Protein AF-A0A822DGW9-F1 (afdb_monomer_lite)

Structure (mmCIF, N/CA/C/O backbone):
data_AF-A0A822DGW9-F1
#
_entry.id   AF-A0A822DGW9-F1
#
loop_
_atom_site.group_PDB
_atom_site.id
_atom_site.type_symbol
_atom_site.label_atom_id
_atom_site.label_alt_id
_atom_site.label_comp_id
_atom_site.label_asym_id
_atom_site.label_entity_id
_atom_site.label_seq_id
_atom_site.pdbx_PDB_ins_code
_atom_site.Cartn_x
_atom_si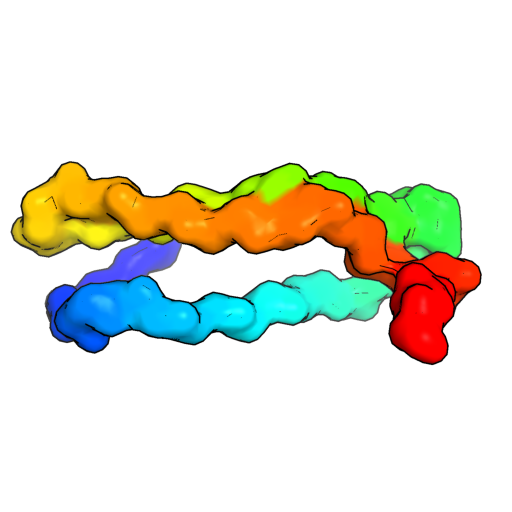te.Cartn_y
_atom_site.Cartn_z
_atom_site.occupancy
_atom_site.B_iso_or_equiv
_atom_site.auth_seq_id
_atom_site.auth_comp_id
_atom_site.auth_asym_id
_atom_site.auth_atom_id
_atom_site.pdbx_PDB_model_num
ATOM 1 N N . MET A 1 1 ? -10.583 9.896 -2.123 1.00 72.56 1 MET A N 1
ATOM 2 C CA . MET A 1 1 ? -11.736 8.980 -1.963 1.00 72.56 1 MET A CA 1
ATOM 3 C C . MET A 1 1 ? -11.576 8.233 -0.651 1.00 72.56 1 MET A C 1
ATOM 5 O O . MET A 1 1 ? -10.441 7.969 -0.278 1.00 72.56 1 MET A O 1
ATOM 9 N N . ALA A 1 2 ? -12.675 7.933 0.038 1.00 87.56 2 ALA A N 1
ATOM 10 C CA . ALA A 1 2 ? -12.692 7.140 1.265 1.00 87.56 2 ALA A CA 1
ATOM 11 C C . ALA A 1 2 ? -13.869 6.160 1.208 1.00 87.56 2 ALA A C 1
ATOM 13 O O . ALA A 1 2 ? -14.863 6.429 0.531 1.00 87.56 2 ALA A O 1
ATOM 14 N N . VAL A 1 3 ? -13.739 5.025 1.887 1.00 92.25 3 VAL A N 1
ATOM 15 C CA . VAL A 1 3 ? -14.814 4.034 2.009 1.00 92.25 3 VAL A CA 1
ATOM 16 C C . VAL A 1 3 ? -15.807 4.458 3.100 1.00 92.25 3 VAL A C 1
ATOM 18 O O . VAL A 1 3 ? -15.400 5.119 4.057 1.00 92.25 3 VAL A O 1
ATOM 21 N N . PRO A 1 4 ? -17.102 4.106 2.982 1.00 93.12 4 PRO A N 1
ATOM 22 C CA . PRO A 1 4 ? -18.139 4.582 3.902 1.00 93.12 4 PRO A CA 1
ATOM 23 C C . PRO A 1 4 ? -18.032 4.003 5.321 1.00 93.12 4 PRO A C 1
ATOM 25 O O . PRO A 1 4 ? -18.583 4.584 6.249 1.00 93.12 4 PRO A O 1
ATOM 28 N N . SER A 1 5 ? -17.344 2.871 5.499 1.00 93.25 5 SER A N 1
ATOM 29 C CA . SER A 1 5 ? -17.192 2.182 6.785 1.00 93.25 5 SER A CA 1
ATOM 30 C C . SER A 1 5 ? -15.852 1.445 6.875 1.00 93.25 5 SER A C 1
ATOM 32 O O . SER A 1 5 ? -15.238 1.149 5.849 1.00 93.25 5 SER A O 1
ATOM 34 N N . TRP A 1 6 ? -15.399 1.172 8.096 1.00 91.69 6 TRP A N 1
ATOM 35 C CA . TRP A 1 6 ? -14.156 0.466 8.383 1.00 91.69 6 TRP A CA 1
ATOM 36 C C . TRP A 1 6 ? -14.209 -0.946 7.792 1.00 91.69 6 TRP A C 1
ATOM 38 O O . TRP A 1 6 ? -15.219 -1.642 7.907 1.00 91.69 6 TRP A O 1
ATOM 48 N N 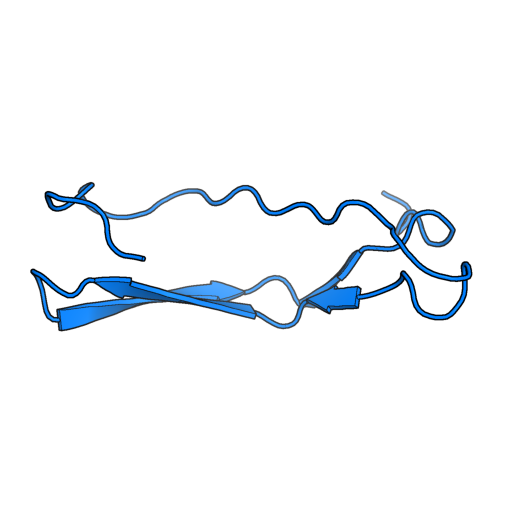. LEU A 1 7 ? -13.122 -1.362 7.138 1.00 92.88 7 LEU A N 1
ATOM 49 C CA . LEU A 1 7 ? -13.004 -2.667 6.474 1.00 92.88 7 LEU A CA 1
ATOM 50 C C . LEU A 1 7 ? -12.392 -3.751 7.376 1.00 92.88 7 LEU A C 1
ATOM 52 O O . LEU A 1 7 ? -12.132 -4.861 6.914 1.00 92.88 7 LEU A O 1
ATOM 56 N N . GLY A 1 8 ? -12.151 -3.440 8.651 1.00 93.88 8 GLY A N 1
ATOM 57 C CA . GLY A 1 8 ? -11.370 -4.284 9.547 1.00 93.88 8 GLY A CA 1
ATOM 58 C C . GLY A 1 8 ? -9.858 -4.152 9.311 1.00 93.88 8 GLY A C 1
ATOM 59 O O . GLY A 1 8 ? -9.407 -3.294 8.546 1.00 93.88 8 GLY A O 1
ATOM 60 N N . PRO A 1 9 ? -9.049 -4.995 9.976 1.00 92.25 9 PRO A N 1
ATOM 61 C CA . PRO A 1 9 ? -7.612 -5.057 9.739 1.00 92.25 9 PRO A CA 1
ATOM 62 C C . PRO A 1 9 ? -7.305 -5.418 8.281 1.00 92.25 9 PRO A C 1
ATOM 64 O O . PRO A 1 9 ? -7.759 -6.445 7.768 1.00 92.25 9 PRO A O 1
ATOM 67 N N . LEU A 1 10 ? -6.521 -4.580 7.605 1.00 93.44 10 LEU A N 1
ATOM 68 C CA . LEU A 1 10 ? -6.162 -4.793 6.206 1.00 93.44 10 LEU A CA 1
ATOM 69 C C . LEU A 1 10 ? -5.029 -5.820 6.099 1.00 93.44 10 LEU A C 1
ATOM 71 O O . LEU A 1 10 ? -3.943 -5.603 6.626 1.00 93.44 10 LEU A O 1
ATOM 75 N N . ASN A 1 11 ? -5.273 -6.919 5.381 1.00 91.75 11 ASN A N 1
ATOM 76 C CA . ASN A 1 11 ? -4.310 -8.021 5.230 1.00 91.75 11 ASN A CA 1
ATOM 77 C C . ASN A 1 11 ? -3.689 -8.111 3.828 1.00 91.75 11 ASN A C 1
ATOM 79 O O . ASN A 1 11 ? -2.585 -8.621 3.667 1.00 91.75 11 ASN A O 1
ATOM 83 N N . TYR A 1 12 ? -4.402 -7.643 2.804 1.00 91.56 12 TYR A N 1
ATOM 84 C CA . TYR A 1 12 ? -3.996 -7.760 1.408 1.00 91.56 12 TYR A CA 1
ATOM 85 C C . TYR A 1 12 ? -4.392 -6.507 0.630 1.00 91.56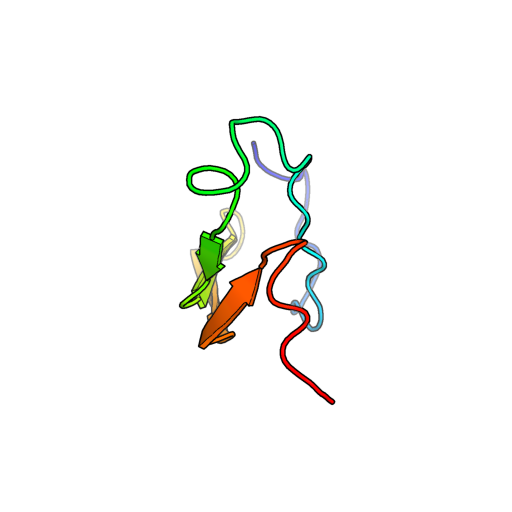 12 TYR A C 1
ATOM 87 O O . TYR A 1 12 ? -5.440 -5.913 0.885 1.00 91.56 12 TYR A O 1
ATOM 95 N N . LEU A 1 13 ? -3.560 -6.137 -0.343 1.00 92.50 13 LEU A N 1
ATOM 96 C CA . LEU A 1 13 ? -3.802 -5.043 -1.272 1.00 92.50 13 LEU A CA 1
ATOM 97 C C . LEU A 1 13 ? -3.385 -5.486 -2.675 1.00 92.50 13 LEU A C 1
ATOM 99 O O . LEU A 1 13 ? -2.302 -6.035 -2.865 1.00 92.50 13 LEU A O 1
ATOM 103 N N . ARG A 1 14 ? -4.237 -5.209 -3.666 1.00 91.44 14 ARG A N 1
ATOM 104 C CA . ARG A 1 14 ? -3.918 -5.373 -5.086 1.00 91.44 14 ARG A CA 1
ATOM 105 C C . ARG A 1 14 ? -3.779 -3.999 -5.726 1.00 91.44 14 ARG A C 1
ATOM 107 O O . ARG A 1 14 ? -4.714 -3.206 -5.669 1.00 91.44 14 ARG A O 1
ATOM 114 N N . ILE A 1 15 ? -2.628 -3.738 -6.333 1.00 90.06 15 ILE A N 1
ATOM 115 C CA . ILE A 1 15 ? -2.348 -2.522 -7.097 1.00 90.06 15 ILE A CA 1
ATOM 116 C C . ILE A 1 15 ? -2.066 -2.898 -8.549 1.00 90.06 15 ILE A C 1
ATOM 118 O O . ILE A 1 15 ? -1.507 -3.958 -8.827 1.00 90.06 15 ILE A O 1
ATOM 122 N N . GLY A 1 16 ? -2.493 -2.042 -9.466 1.00 86.88 16 GLY A N 1
ATOM 123 C CA . GLY A 1 16 ? -2.186 -2.139 -10.883 1.00 86.88 16 GLY A CA 1
ATOM 124 C C . GLY A 1 16 ? -2.129 -0.741 -11.480 1.00 86.88 16 GLY A C 1
ATOM 125 O O . GLY A 1 16 ? -2.740 0.187 -10.948 1.00 86.88 16 GLY A O 1
ATOM 126 N N . HIS A 1 17 ? -1.393 -0.615 -12.573 1.00 84.00 17 HIS A N 1
ATOM 127 C CA . HIS A 1 17 ? -1.389 0.560 -13.432 1.00 84.00 17 HIS A CA 1
ATOM 128 C C . HIS A 1 17 ? -1.810 0.115 -14.834 1.00 84.00 17 HIS A C 1
ATOM 130 O O . HIS A 1 17 ? -1.709 -1.062 -15.181 1.00 84.00 17 HIS A O 1
ATOM 136 N N . ASP A 1 18 ? -2.330 1.043 -15.619 1.00 84.62 18 ASP A N 1
ATOM 137 C CA . ASP A 1 18 ? -2.805 0.809 -16.984 1.00 84.62 18 ASP A CA 1
ATOM 138 C C . ASP A 1 18 ? -1.669 0.781 -18.023 1.00 84.62 18 ASP A C 1
ATOM 140 O O . ASP A 1 18 ? -1.928 0.573 -19.205 1.00 84.62 18 ASP A O 1
ATOM 144 N N . ASN A 1 19 ? -0.419 0.963 -17.580 1.00 79.50 19 ASN A N 1
ATOM 145 C CA . ASN A 1 19 ? 0.784 1.024 -18.412 1.00 79.50 19 ASN A CA 1
ATOM 146 C C . ASN A 1 19 ? 0.699 2.073 -19.538 1.00 79.50 19 ASN A C 1
ATOM 148 O O . ASN A 1 19 ? 1.315 1.912 -20.589 1.00 79.50 19 ASN A O 1
ATOM 152 N N . SER A 1 20 ? -0.065 3.146 -19.315 1.00 78.81 20 SER A N 1
ATOM 153 C CA . SER A 1 20 ? -0.145 4.284 -20.230 1.00 78.81 20 SER A CA 1
ATOM 154 C C . SER A 1 20 ? 1.168 5.085 -20.222 1.00 78.81 20 SER A C 1
ATOM 156 O O . SER A 1 20 ? 1.688 5.405 -19.154 1.00 78.81 20 SER A O 1
ATOM 158 N N . GLY A 1 21 ? 1.674 5.446 -21.406 1.00 76.62 21 GLY A N 1
ATOM 159 C CA . GLY A 1 21 ? 2.955 6.145 -21.605 1.00 76.62 21 GLY A CA 1
ATOM 160 C C . GLY A 1 21 ? 3.909 5.363 -22.516 1.00 76.62 21 GLY A C 1
ATOM 161 O O . GLY A 1 21 ? 3.654 4.199 -22.822 1.00 76.62 21 GLY A O 1
ATOM 162 N N . ASP A 1 22 ? 4.996 5.993 -22.969 1.00 71.69 22 ASP A N 1
ATOM 163 C CA . ASP A 1 22 ? 6.069 5.280 -23.677 1.00 71.69 22 ASP A CA 1
ATOM 164 C C . ASP A 1 22 ? 6.753 4.288 -22.712 1.00 71.69 22 ASP A C 1
ATOM 166 O O . ASP A 1 22 ? 6.812 4.549 -21.508 1.00 71.69 22 ASP A O 1
ATOM 170 N N . SER A 1 23 ? 7.273 3.152 -23.206 1.00 67.31 23 SER A N 1
ATOM 171 C CA . SER A 1 23 ? 7.771 2.025 -22.381 1.00 67.31 23 SER A CA 1
ATOM 172 C C . SER A 1 23 ? 8.677 2.440 -21.207 1.00 67.31 23 SER A C 1
ATOM 174 O O . SER A 1 23 ? 8.609 1.863 -20.119 1.00 67.31 23 SER A O 1
ATOM 176 N N . SER A 1 24 ? 9.503 3.468 -21.412 1.00 67.94 24 SER A N 1
ATOM 177 C CA . SER A 1 24 ? 10.424 4.034 -20.420 1.00 67.94 24 SER A CA 1
ATOM 178 C C . SER A 1 24 ? 9.719 4.721 -19.242 1.00 67.94 24 SER A C 1
ATOM 180 O O . SER A 1 24 ? 10.186 4.617 -18.108 1.00 67.94 24 SER A O 1
ATOM 182 N N . ASP A 1 25 ? 8.602 5.404 -19.502 1.00 70.50 25 ASP A N 1
ATOM 183 C CA . ASP A 1 25 ? 7.868 6.235 -18.536 1.00 70.50 25 ASP A CA 1
ATOM 184 C C . ASP A 1 25 ? 6.693 5.487 -17.886 1.00 70.50 25 ASP A C 1
ATOM 186 O O . ASP A 1 25 ? 6.168 5.907 -16.853 1.0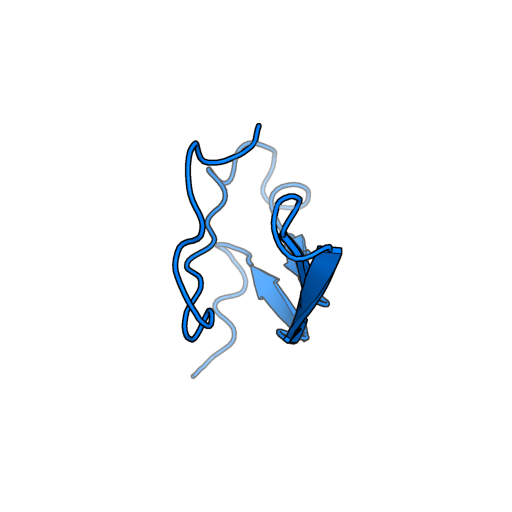0 70.50 25 ASP A O 1
ATOM 190 N N . ALA A 1 26 ? 6.299 4.346 -18.456 1.00 76.81 26 ALA A N 1
ATOM 191 C CA . ALA A 1 26 ? 5.233 3.501 -17.925 1.00 76.81 26 ALA A CA 1
ATOM 192 C C . ALA A 1 26 ? 5.668 2.660 -16.701 1.00 76.81 26 ALA A C 1
ATOM 194 O O . ALA A 1 26 ? 4.821 2.110 -16.001 1.00 76.81 26 ALA A O 1
ATOM 195 N N . SER A 1 27 ? 6.976 2.577 -16.421 1.00 83.56 27 SER A N 1
ATOM 196 C CA . SER A 1 27 ? 7.566 1.737 -15.366 1.00 83.56 27 SER A CA 1
ATOM 197 C C . SER A 1 27 ? 7.584 2.419 -13.993 1.00 83.56 27 SER A C 1
ATOM 199 O O . SER A 1 27 ? 8.139 3.509 -13.844 1.00 83.56 27 SER A O 1
ATOM 201 N N . TRP A 1 28 ? 7.046 1.776 -12.952 1.00 85.75 28 TRP A N 1
ATOM 202 C CA . TRP A 1 28 ? 6.986 2.340 -11.594 1.00 85.75 28 TRP A CA 1
ATOM 203 C C . TRP A 1 28 ? 7.827 1.539 -10.602 1.00 85.75 28 TRP A C 1
ATOM 205 O O . TRP A 1 28 ? 7.633 0.339 -10.449 1.00 85.75 28 TRP A O 1
ATOM 215 N N . PHE A 1 29 ? 8.698 2.196 -9.836 1.00 87.56 29 PHE A N 1
ATOM 216 C CA . PHE A 1 29 ? 9.262 1.575 -8.635 1.00 87.56 29 PHE A CA 1
ATOM 217 C C . PHE A 1 29 ? 8.345 1.825 -7.439 1.00 87.56 29 PHE A C 1
ATOM 219 O O . PHE A 1 29 ? 8.271 2.942 -6.916 1.00 87.56 29 PHE A O 1
ATOM 226 N N . LEU A 1 30 ? 7.655 0.785 -6.973 1.00 90.81 30 LEU A N 1
ATOM 227 C CA . LEU A 1 30 ? 6.762 0.893 -5.827 1.00 90.81 30 LEU A CA 1
ATOM 228 C C . LEU A 1 30 ? 7.513 0.573 -4.535 1.00 90.81 30 LEU A C 1
ATOM 230 O O . LEU A 1 30 ? 7.716 -0.584 -4.168 1.00 90.81 30 LEU A O 1
ATOM 234 N N . LYS A 1 31 ? 7.879 1.613 -3.784 1.00 93.62 31 LYS A N 1
ATOM 235 C CA . LYS A 1 31 ? 8.563 1.439 -2.496 1.00 93.62 31 LYS A CA 1
ATOM 236 C C . LYS A 1 31 ? 7.624 0.893 -1.412 1.00 93.62 31 LYS A C 1
ATOM 238 O O . LYS A 1 31 ? 7.906 -0.138 -0.804 1.00 93.62 31 LYS A O 1
ATOM 243 N N . TYR A 1 32 ? 6.515 1.584 -1.162 1.00 95.38 32 TYR A N 1
ATOM 244 C CA . TYR A 1 32 ? 5.496 1.193 -0.189 1.00 95.38 32 TYR A CA 1
ATOM 245 C C . TYR A 1 32 ? 4.161 1.882 -0.486 1.00 95.38 32 TYR A C 1
ATOM 247 O O . TYR A 1 32 ? 4.120 2.905 -1.171 1.00 95.38 32 TYR A O 1
ATOM 255 N N . ILE A 1 33 ? 3.086 1.356 0.095 1.00 95.50 33 ILE A N 1
ATOM 256 C CA . ILE A 1 33 ? 1.759 1.977 0.135 1.00 95.50 33 ILE A CA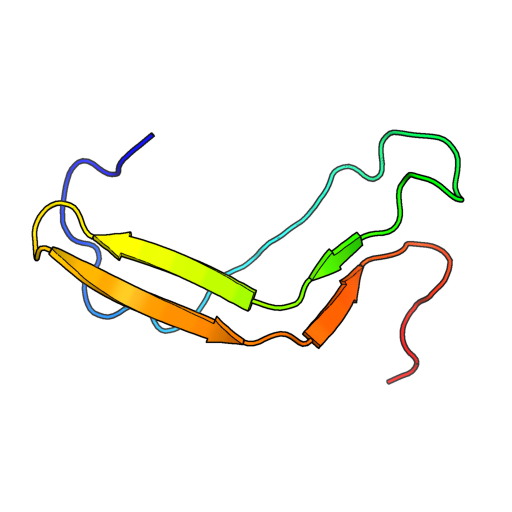 1
ATOM 257 C C . ILE A 1 33 ? 1.393 2.229 1.597 1.00 95.50 33 ILE A C 1
ATOM 259 O O . ILE A 1 33 ? 1.609 1.371 2.453 1.00 95.50 33 ILE A O 1
ATOM 263 N N . ILE A 1 34 ? 0.830 3.404 1.877 1.00 96.12 34 ILE A N 1
ATOM 264 C CA . ILE A 1 34 ? 0.269 3.743 3.187 1.00 96.12 34 ILE A CA 1
ATOM 265 C C . ILE A 1 34 ? -1.239 3.870 3.021 1.00 96.12 34 ILE A C 1
ATOM 267 O O . ILE A 1 34 ? -1.705 4.719 2.260 1.00 96.12 34 ILE A O 1
ATOM 271 N N . VAL A 1 35 ? -1.994 3.053 3.749 1.00 95.56 35 VAL A N 1
ATOM 272 C CA . VAL A 1 35 ? -3.444 3.217 3.874 1.00 95.56 35 VAL A CA 1
ATOM 273 C C . VAL A 1 35 ? -3.725 3.943 5.178 1.00 95.56 35 VAL A C 1
ATOM 275 O O . VAL A 1 35 ? -3.257 3.523 6.235 1.00 95.56 35 VAL A O 1
ATOM 278 N N . TYR A 1 36 ? -4.459 5.048 5.086 1.00 95.75 36 TYR A N 1
ATOM 279 C CA . TYR A 1 36 ? -4.904 5.812 6.241 1.00 95.75 36 TYR A CA 1
ATOM 280 C C . TYR A 1 36 ? -6.397 5.593 6.454 1.00 95.75 36 TYR A C 1
ATOM 282 O O . TYR A 1 36 ? -7.205 5.947 5.590 1.00 95.75 36 TYR A O 1
ATOM 290 N N . ASP A 1 37 ? -6.750 4.996 7.586 1.00 94.38 37 ASP A N 1
ATOM 291 C CA . ASP A 1 37 ? -8.138 4.813 7.980 1.00 94.38 37 ASP A CA 1
ATOM 292 C C . ASP A 1 37 ? -8.638 6.095 8.654 1.00 94.38 37 ASP A C 1
ATOM 294 O O . ASP A 1 37 ? -8.177 6.476 9.726 1.00 94.38 37 ASP A O 1
ATOM 298 N N . LEU A 1 38 ? -9.577 6.788 8.010 1.00 93.62 38 LEU A N 1
ATOM 299 C CA . LEU A 1 38 ? -10.135 8.044 8.522 1.00 93.62 38 LEU A CA 1
ATOM 300 C C . LEU A 1 38 ? -11.103 7.846 9.698 1.00 93.62 38 LEU A C 1
ATOM 302 O O . LEU A 1 38 ? -11.458 8.820 10.356 1.00 93.62 38 LEU A O 1
ATOM 306 N N . GLN A 1 39 ? -11.564 6.620 9.937 1.00 92.62 39 GLN A N 1
ATOM 307 C CA . GLN A 1 39 ? -12.533 6.283 10.978 1.00 92.62 39 GLN A CA 1
ATOM 308 C C . GLN A 1 39 ? -11.826 5.853 12.262 1.00 92.62 39 GLN A C 1
ATOM 310 O O . GLN A 1 39 ? -12.267 6.222 13.349 1.00 92.62 39 GLN A O 1
ATOM 315 N N . THR A 1 40 ? -10.715 5.120 12.143 1.00 93.19 40 THR A N 1
ATOM 316 C CA . THR A 1 40 ? -9.890 4.701 13.292 1.00 93.19 40 THR A CA 1
ATOM 317 C C . THR A 1 40 ? -8.661 5.588 13.512 1.00 93.19 40 THR A C 1
ATOM 319 O O . THR A 1 40 ? -8.048 5.529 14.575 1.00 93.19 40 THR A O 1
ATOM 322 N N . MET A 1 41 ? -8.312 6.442 12.540 1.00 94.00 41 MET A N 1
ATOM 323 C CA . MET A 1 41 ? -7.093 7.267 12.503 1.00 94.00 41 MET A CA 1
ATOM 324 C C . MET A 1 41 ? -5.787 6.454 12.452 1.00 94.00 41 MET A C 1
ATOM 326 O O . MET A 1 41 ? -4.705 6.990 12.715 1.00 94.00 41 MET A O 1
ATOM 330 N N . GLU A 1 42 ? -5.861 5.176 12.079 1.00 93.50 42 GLU A N 1
ATOM 331 C CA . GLU A 1 42 ? -4.710 4.278 11.987 1.00 93.50 42 GLU A CA 1
ATOM 332 C C . GLU A 1 42 ? -4.041 4.310 10.607 1.00 93.50 42 GLU A C 1
ATOM 334 O O . GLU A 1 42 ? -4.650 4.627 9.582 1.00 93.50 42 GLU A O 1
ATOM 339 N N . LYS A 1 43 ? -2.750 3.960 10.578 1.00 95.44 43 LYS A N 1
ATOM 340 C CA . LYS A 1 43 ? -1.962 3.817 9.348 1.00 95.44 43 LYS A CA 1
ATOM 341 C C . LYS A 1 43 ? -1.497 2.379 9.185 1.00 95.44 43 LYS A C 1
ATOM 343 O O . LYS A 1 43 ? -0.792 1.862 10.049 1.00 95.44 43 LYS A O 1
ATOM 348 N N . THR A 1 44 ? -1.800 1.782 8.040 1.00 95.56 44 THR A N 1
ATOM 349 C CA . THR A 1 44 ? -1.273 0.472 7.642 1.00 95.56 44 THR A CA 1
ATOM 350 C C . THR A 1 44 ? -0.246 0.644 6.529 1.00 95.56 44 THR A C 1
ATOM 352 O O . THR A 1 44 ? -0.496 1.352 5.552 1.00 95.56 44 THR A O 1
ATOM 355 N N . TYR A 1 45 ? 0.909 -0.008 6.673 1.00 95.88 45 TYR A N 1
ATOM 356 C CA . TYR A 1 45 ? 2.001 0.033 5.702 1.00 95.88 45 TYR A CA 1
ATOM 357 C C . TYR A 1 45 ? 2.085 -1.287 4.941 1.00 95.88 45 TYR A C 1
ATOM 359 O O . TYR A 1 45 ? 2.228 -2.347 5.546 1.00 95.88 45 TYR A O 1
ATOM 367 N N . PHE A 1 46 ? 2.075 -1.204 3.615 1.00 95.19 46 PHE A N 1
ATOM 368 C CA . PHE A 1 46 ? 2.365 -2.319 2.719 1.00 95.19 46 PHE A CA 1
ATOM 369 C C . PHE A 1 46 ? 3.698 -2.040 2.031 1.00 95.19 46 PHE A C 1
ATOM 371 O O . PHE A 1 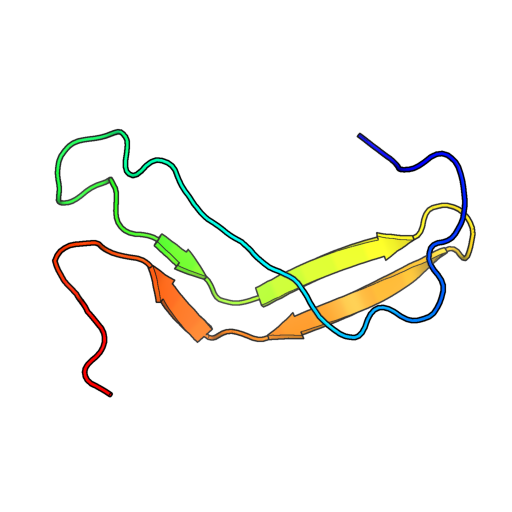46 ? 3.784 -1.188 1.146 1.00 95.19 46 PHE A O 1
ATOM 378 N N . ILE A 1 47 ? 4.755 -2.714 2.479 1.00 94.25 47 ILE A N 1
ATOM 379 C CA . ILE A 1 47 ? 6.098 -2.568 1.910 1.00 94.25 47 ILE A CA 1
ATOM 380 C C . ILE A 1 47 ? 6.215 -3.491 0.695 1.00 94.25 47 ILE A C 1
ATOM 382 O O . ILE A 1 47 ? 5.902 -4.673 0.804 1.00 94.25 47 ILE A O 1
ATOM 386 N N . CYS A 1 48 ? 6.653 -2.955 -0.446 1.00 91.12 48 CYS A N 1
ATOM 387 C CA . CYS A 1 48 ? 6.775 -3.712 -1.694 1.00 91.12 48 CYS A CA 1
ATOM 388 C C . CYS A 1 48 ? 8.234 -3.746 -2.165 1.00 91.12 48 CYS A C 1
ATOM 390 O O . CYS A 1 48 ? 8.848 -4.804 -2.120 1.00 91.12 48 CYS A O 1
ATOM 392 N N . GLN A 1 49 ? 8.822 -2.584 -2.477 1.00 90.25 49 GLN A N 1
ATOM 393 C CA . GLN A 1 49 ? 10.206 -2.432 -2.957 1.00 90.25 49 GLN A CA 1
ATOM 394 C C . GLN A 1 49 ? 10.483 -3.187 -4.268 1.00 90.25 49 GLN A C 1
ATOM 396 O O . GLN A 1 49 ? 11.532 -3.809 -4.411 1.00 90.25 49 GLN A O 1
ATOM 401 N N . GLN A 1 50 ? 9.548 -3.123 -5.218 1.00 88.06 50 GLN A N 1
ATOM 402 C CA . GLN A 1 50 ? 9.640 -3.824 -6.506 1.00 88.06 50 GLN A CA 1
ATOM 403 C C . GLN A 1 50 ? 9.296 -2.901 -7.676 1.00 88.06 50 GLN A C 1
ATOM 405 O O . GLN A 1 50 ? 8.603 -1.889 -7.501 1.00 88.06 50 GLN A O 1
ATOM 410 N N . TRP A 1 51 ? 9.786 -3.251 -8.866 1.00 85.38 51 TRP A N 1
ATOM 411 C CA . TRP A 1 51 ? 9.413 -2.578 -10.106 1.00 85.38 51 TRP A CA 1
ATOM 412 C C . TRP A 1 51 ? 8.113 -3.167 -10.670 1.00 85.38 51 TRP A C 1
ATOM 414 O O . TRP A 1 51 ? 7.905 -4.373 -10.675 1.00 85.38 51 TRP A O 1
ATOM 424 N N . PHE A 1 52 ? 7.238 -2.290 -11.151 1.00 78.56 52 PHE A N 1
ATOM 425 C CA . PHE A 1 52 ? 6.035 -2.599 -11.913 1.00 78.56 52 PHE A CA 1
ATOM 426 C C . PHE A 1 52 ? 6.275 -2.089 -13.330 1.00 78.56 52 PHE A C 1
ATOM 428 O O . PHE A 1 52 ? 6.144 -0.893 -13.592 1.00 78.56 52 PHE A O 1
ATOM 435 N N . ALA A 1 53 ? 6.724 -2.974 -14.212 1.00 70.19 53 ALA A N 1
ATOM 436 C CA . ALA A 1 53 ? 7.052 -2.645 -15.590 1.00 70.19 53 ALA A CA 1
ATOM 437 C C . ALA A 1 53 ? 6.741 -3.840 -16.491 1.00 70.19 53 ALA A C 1
ATOM 439 O O . ALA A 1 53 ? 7.052 -4.973 -16.141 1.00 70.19 53 ALA A O 1
ATOM 440 N N . VAL A 1 54 ? 6.171 -3.589 -17.671 1.00 65.25 54 VAL A N 1
ATOM 441 C CA . VAL A 1 54 ? 5.863 -4.654 -18.645 1.00 65.25 54 VAL A CA 1
ATOM 442 C C . VAL A 1 54 ? 7.136 -5.282 -19.228 1.00 65.25 54 VAL A C 1
ATOM 444 O O . VAL A 1 54 ? 7.143 -6.467 -19.537 1.00 65.25 54 VAL A O 1
ATOM 447 N N . GLU A 1 55 ? 8.222 -4.511 -19.349 1.00 58.16 55 GLU A N 1
ATOM 448 C CA . GLU A 1 55 ? 9.501 -4.989 -19.905 1.00 58.16 55 GLU A CA 1
ATOM 449 C C . GLU A 1 55 ? 10.488 -5.507 -18.849 1.00 58.16 55 GLU A C 1
ATOM 451 O O . GLU A 1 55 ? 11.487 -6.136 -19.191 1.00 58.16 55 GLU A O 1
ATOM 456 N N . LYS A 1 56 ? 10.209 -5.271 -17.564 1.00 54.69 56 LYS A N 1
ATOM 457 C CA . LYS A 1 56 ? 10.909 -5.909 -16.447 1.00 54.69 56 LYS A CA 1
ATOM 458 C C . LYS A 1 56 ? 9.893 -6.727 -15.674 1.00 54.69 56 LYS A C 1
ATOM 460 O O . LYS A 1 56 ? 9.438 -6.325 -14.607 1.00 54.69 56 LYS A O 1
ATOM 465 N N . ASP A 1 57 ? 9.534 -7.865 -16.251 1.00 51.28 57 ASP A N 1
ATOM 466 C CA . ASP A 1 57 ? 9.110 -8.990 -15.433 1.00 51.28 57 ASP A CA 1
ATOM 467 C C . ASP A 1 57 ? 10.313 -9.276 -14.519 1.00 51.28 57 ASP A C 1
ATOM 469 O O . ASP A 1 57 ? 11.350 -9.748 -14.986 1.00 51.28 57 ASP A O 1
ATOM 473 N N . ASP A 1 58 ? 10.255 -8.819 -13.261 1.00 56.03 58 ASP A N 1
ATOM 474 C CA . ASP A 1 58 ? 11.237 -9.211 -12.251 1.00 56.03 58 ASP A CA 1
ATOM 475 C C . ASP A 1 58 ? 11.133 -10.739 -12.182 1.00 56.03 58 ASP A C 1
ATOM 477 O O . ASP A 1 58 ? 10.145 -11.271 -11.667 1.00 56.03 58 ASP A O 1
ATOM 481 N N . GLU A 1 59 ? 12.112 -11.412 -12.800 1.00 46.81 59 GLU A N 1
ATOM 482 C CA . GLU A 1 59 ? 12.213 -12.866 -12.888 1.00 46.81 59 GLU A CA 1
ATOM 483 C C . GLU A 1 59 ? 11.871 -13.475 -11.525 1.00 46.81 59 GLU A C 1
ATOM 485 O O . GLU A 1 59 ? 12.542 -13.223 -10.518 1.00 46.81 59 GLU A O 1
ATOM 490 N N . LYS A 1 60 ? 10.795 -14.262 -11.495 1.00 45.50 60 LYS A N 1
ATOM 491 C CA . LYS A 1 60 ? 10.561 -15.227 -10.424 1.00 45.50 60 LYS A CA 1
ATOM 492 C C . LYS A 1 60 ? 11.350 -16.498 -10.671 1.00 45.50 60 LYS A C 1
ATOM 494 O O . LYS A 1 60 ? 11.363 -16.960 -11.832 1.00 45.50 60 LYS A O 1
#

Secondary structure (DSSP, 8-state):
---SS---S-----------S-TTTS-EEEEEEEEE-TTT--EEEEEEEEEE-SS-----

pLDDT: mean 84.06, std 13.56, range [45.5, 96.12]

Sequence (60 aa):
MAVPSWLGPLNYLRIGHDNSGDSSDASWFLKYIIVYDLQTMEKTYFICQQWFAVEKDDEK

Radius of gyration: 14.66 Å; chains: 1; bounding box: 30×24×37 Å

Foldseek 3Di:
DADPDDPPDDDDDDDDDPLPDDQVVSKDQDQWDWDAHPVVRDIDIGGDRDMDGPVCPVDD